Protein AF-A0A7R9VX82-F1 (afdb_monomer_lite)

Foldseek 3Di:
DQCQVVVDDDDDWDWDQDPLDIAIVVHLVVVLVCCCPVRLCVVLCCQQPDADPDPCSVDGCPSVVVSVVPVVVSVVVSVVVVVVSVVVVVVSVVCVVVSVCSNDPDNPVVCVVQPDDPVSVVVVVVVVVVSVVVVVVDDPD

Secondary structure (DSSP, 8-state):
-TTHHHHSPP---EEEEETTEEEEES-HHHHHHHIIIIIIHHHHTHHHH---SSGGGGSTTTTHHHHHTTHHHHHHHHHHHHHHHHHHHHHHHHHHGGGTGGG-S-HHHHHHHH--SHHHHHHHHHHHHHHHHHHTTS---

pLDDT: mean 85.62, std 5.95, range [51.09, 93.31]

Sequence (141 aa):
LECINKTLPEVEVKMVFRQHKLQFDPPLEDIRMRHAKDFLNTFLGLPLRMKGVSDLSERPGFFQPIMDANTAGIAKVYSAAEGLFAQLSDELKKFSDWMAIGSVADLEEFVDEHLAEVADWELNFKMLKGAARDVERLPNE

Organism: NCBI:txid1486919

Radius of gyration: 24.65 Å; chains: 1; bounding box: 45×23×77 Å

Structure (mmCIF, N/CA/C/O backbone):
data_AF-A0A7R9VX82-F1
#
_entry.id   AF-A0A7R9VX82-F1
#
loop_
_atom_site.group_PDB
_atom_site.id
_atom_site.type_symbol
_atom_site.label_atom_id
_atom_site.label_alt_id
_atom_site.label_comp_id
_atom_site.label_asym_id
_atom_site.label_entity_id
_atom_site.label_seq_id
_atom_site.pdbx_PDB_ins_code
_atom_site.Cartn_x
_atom_site.Cartn_y
_atom_site.Cartn_z
_atom_site.occupancy
_atom_site.B_iso_or_equiv
_atom_site.auth_seq_id
_atom_site.auth_comp_id
_atom_site.auth_asym_id
_atom_site.auth_atom_id
_atom_site.pdbx_PDB_model_num
ATOM 1 N N . LEU A 1 1 ? 10.578 8.175 -20.494 1.00 65.75 1 LEU A N 1
ATOM 2 C CA . LEU A 1 1 ? 10.575 7.442 -19.204 1.00 65.75 1 LEU A CA 1
ATOM 3 C C . LEU A 1 1 ? 9.890 8.241 -18.097 1.00 65.75 1 LEU A C 1
ATOM 5 O O . LEU A 1 1 ? 9.097 7.667 -17.371 1.00 65.75 1 LEU A O 1
ATOM 9 N N . GLU A 1 2 ? 10.137 9.549 -17.988 1.00 69.44 2 GLU A N 1
ATOM 10 C CA . GLU A 1 2 ? 9.729 10.376 -16.834 1.00 69.44 2 GLU A CA 1
ATOM 11 C C . GLU A 1 2 ? 8.216 10.452 -16.549 1.00 69.44 2 GLU A C 1
ATOM 13 O O . GLU A 1 2 ? 7.829 10.723 -15.418 1.00 69.44 2 GLU A O 1
ATOM 18 N N . CYS A 1 3 ? 7.352 10.163 -17.527 1.00 72.25 3 CYS A N 1
ATOM 19 C CA . CYS A 1 3 ? 5.895 10.149 -17.338 1.00 72.25 3 CYS A CA 1
ATOM 20 C C . CYS A 1 3 ? 5.263 8.751 -17.383 1.00 72.25 3 CYS A C 1
ATOM 22 O O . CYS A 1 3 ? 4.040 8.666 -17.375 1.00 72.25 3 CYS A O 1
ATOM 24 N N . ILE A 1 4 ? 6.055 7.667 -17.418 1.00 75.62 4 ILE A N 1
ATOM 25 C CA . ILE A 1 4 ? 5.530 6.299 -17.604 1.00 75.62 4 ILE A CA 1
ATOM 26 C C . ILE A 1 4 ? 4.432 5.971 -16.607 1.00 75.62 4 ILE A C 1
ATOM 28 O O . ILE A 1 4 ? 3.360 5.548 -17.020 1.00 75.62 4 ILE A O 1
ATOM 32 N N . ASN A 1 5 ? 4.659 6.252 -15.325 1.00 72.44 5 ASN A N 1
ATOM 33 C CA . ASN A 1 5 ? 3.715 5.897 -14.269 1.00 72.44 5 ASN A CA 1
ATOM 34 C C . ASN A 1 5 ? 2.362 6.618 -14.401 1.00 72.44 5 ASN A C 1
ATO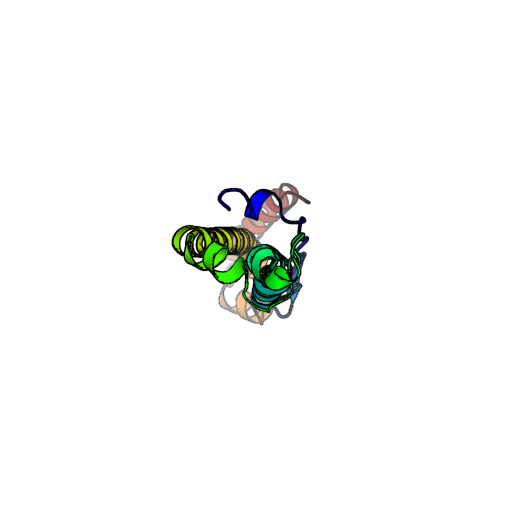M 36 O O . ASN A 1 5 ? 1.390 6.170 -13.814 1.00 72.44 5 ASN A O 1
ATOM 40 N N . LYS A 1 6 ? 2.280 7.708 -15.179 1.00 74.75 6 LYS A N 1
ATOM 41 C CA . LYS A 1 6 ? 1.025 8.428 -15.465 1.00 74.75 6 LYS A CA 1
ATOM 42 C C . LYS A 1 6 ? 0.290 7.902 -16.700 1.00 74.75 6 LYS A C 1
ATOM 44 O O . LYS A 1 6 ? -0.844 8.282 -16.941 1.00 74.75 6 LYS A O 1
ATOM 49 N N . THR A 1 7 ? 0.964 7.097 -17.515 1.00 78.19 7 THR A N 1
ATOM 50 C CA . THR A 1 7 ? 0.428 6.517 -18.757 1.00 78.19 7 THR A CA 1
ATOM 51 C C . THR A 1 7 ? 0.116 5.030 -18.629 1.00 78.19 7 THR A C 1
ATOM 53 O O . THR A 1 7 ? -0.356 4.425 -19.589 1.00 78.19 7 THR A O 1
ATOM 56 N N . LEU A 1 8 ? 0.425 4.426 -17.478 1.00 78.69 8 LEU A N 1
ATOM 57 C CA . LEU A 1 8 ? 0.073 3.039 -17.206 1.00 78.69 8 LEU A CA 1
ATOM 58 C C . LEU A 1 8 ? -1.441 2.906 -16.991 1.00 78.69 8 LEU A C 1
ATOM 60 O O . LEU A 1 8 ? -2.075 3.873 -16.567 1.00 78.69 8 LEU A O 1
ATOM 64 N N . PRO A 1 9 ? -2.018 1.728 -17.284 1.00 81.31 9 PRO A N 1
ATOM 65 C CA . PRO A 1 9 ? -3.426 1.469 -17.022 1.00 81.31 9 PRO A CA 1
ATOM 66 C C . PRO A 1 9 ? -3.764 1.668 -15.546 1.00 81.31 9 PRO A C 1
ATOM 68 O O . PRO A 1 9 ? -2.963 1.334 -14.671 1.00 81.31 9 PRO A O 1
ATOM 71 N N . GLU A 1 10 ? -4.966 2.172 -15.285 1.00 81.75 10 GLU A N 1
ATOM 72 C CA . GLU A 1 10 ? -5.491 2.268 -13.928 1.00 81.75 10 GLU A CA 1
ATOM 73 C C . GLU A 1 10 ? -5.652 0.869 -13.322 1.00 81.75 10 GLU A C 1
ATOM 75 O O . GLU A 1 10 ? -6.054 -0.088 -13.991 1.00 81.75 10 GLU A O 1
ATOM 80 N N . VAL A 1 11 ? -5.298 0.752 -12.043 1.00 83.88 11 VAL A N 1
ATOM 81 C CA . VAL A 1 11 ? -5.417 -0.484 -11.272 1.00 83.88 11 VAL A CA 1
ATOM 82 C C . VAL A 1 11 ? -6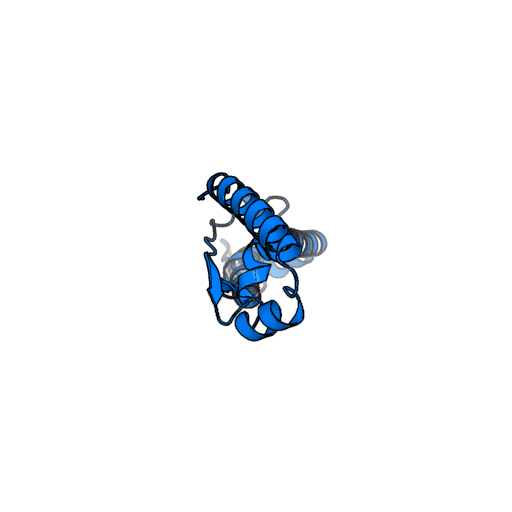.353 -0.209 -10.109 1.00 83.88 11 VAL A C 1
ATOM 84 O O . VAL A 1 11 ? -5.989 0.501 -9.174 1.00 83.88 11 VAL A O 1
ATOM 87 N N . GLU A 1 12 ? -7.546 -0.791 -10.156 1.00 85.00 12 GLU A N 1
ATOM 88 C CA . GLU A 1 12 ? -8.457 -0.775 -9.016 1.00 85.00 12 GLU A CA 1
ATOM 89 C C . GLU A 1 12 ? -7.977 -1.759 -7.947 1.00 85.00 12 GLU A C 1
ATOM 91 O O . GLU A 1 12 ? -7.745 -2.944 -8.210 1.00 85.00 12 GLU A O 1
ATOM 96 N N . VAL A 1 13 ? -7.845 -1.260 -6.720 1.00 88.75 13 VAL A N 1
ATOM 97 C CA . VAL A 1 13 ? -7.468 -2.047 -5.547 1.00 88.75 13 VAL A CA 1
ATOM 98 C C . VAL A 1 13 ? -8.560 -1.892 -4.508 1.00 88.75 13 VAL A C 1
ATOM 100 O O . VAL A 1 13 ? -8.931 -0.776 -4.155 1.00 88.75 13 VAL A O 1
ATOM 103 N N . LYS A 1 14 ? -9.063 -3.011 -3.987 1.00 89.81 14 LYS A N 1
ATOM 104 C CA . LYS A 1 14 ? -10.082 -2.979 -2.941 1.00 89.81 14 LYS A CA 1
ATOM 105 C C . LYS A 1 14 ? -9.418 -2.928 -1.578 1.00 89.81 14 LYS A C 1
ATOM 107 O O . LYS A 1 14 ? -8.467 -3.661 -1.310 1.00 89.81 14 LYS A O 1
ATOM 112 N N . MET A 1 15 ? -9.964 -2.104 -0.698 1.00 89.75 15 MET A N 1
ATOM 113 C CA . MET A 1 15 ? -9.657 -2.136 0.723 1.00 89.75 15 MET A CA 1
ATOM 114 C C . MET A 1 15 ? -10.703 -3.005 1.423 1.00 89.75 15 MET A C 1
ATOM 116 O O . MET A 1 15 ? -11.903 -2.804 1.251 1.00 89.75 15 MET A O 1
ATOM 120 N N . VAL A 1 16 ? -10.256 -4.004 2.182 1.00 90.31 16 VAL A N 1
ATOM 121 C CA . VAL A 1 16 ? -11.135 -4.948 2.878 1.00 90.31 16 VAL A CA 1
ATOM 122 C C . VAL A 1 16 ? -10.724 -5.096 4.334 1.00 90.31 16 VAL A C 1
ATOM 124 O O . VAL A 1 16 ? -9.540 -5.097 4.671 1.00 90.31 16 VAL A O 1
ATOM 127 N N . PHE A 1 17 ? -11.712 -5.280 5.203 1.00 88.88 17 PHE A N 1
ATOM 128 C CA . PHE A 1 17 ? -11.486 -5.648 6.592 1.00 88.88 17 PHE A CA 1
ATOM 129 C C . PHE A 1 17 ? -11.747 -7.144 6.771 1.00 88.88 17 PHE A C 1
ATOM 131 O O . PHE A 1 17 ? -12.869 -7.611 6.572 1.00 88.88 17 PHE A O 1
ATOM 138 N N . ARG A 1 18 ? -10.707 -7.919 7.089 1.00 87.12 18 ARG A N 1
ATOM 139 C CA . ARG A 1 18 ? -10.803 -9.369 7.328 1.00 87.12 18 ARG A CA 1
ATOM 140 C C . ARG A 1 18 ? -9.941 -9.741 8.528 1.00 87.12 18 ARG A C 1
ATOM 142 O O . ARG A 1 18 ? -8.853 -9.204 8.678 1.00 87.12 18 ARG A O 1
ATOM 149 N N . GLN A 1 19 ? -10.416 -10.677 9.353 1.00 85.75 19 GLN A N 1
ATOM 150 C CA . GLN A 1 19 ? -9.669 -11.185 10.517 1.00 85.75 19 GLN A CA 1
ATOM 151 C C . GLN A 1 19 ? -9.151 -10.060 11.432 1.00 85.75 19 GLN A C 1
ATOM 153 O O . GLN A 1 19 ? -7.976 -10.038 11.785 1.00 85.75 19 GLN A O 1
ATOM 158 N N . HIS A 1 20 ? -10.017 -9.098 11.766 1.00 85.31 20 HIS A N 1
ATOM 159 C CA . HIS A 1 20 ? -9.668 -7.951 12.614 1.00 85.31 20 HIS A CA 1
ATOM 160 C C . HIS A 1 20 ? -8.539 -7.063 12.055 1.00 85.31 20 HIS A C 1
ATOM 162 O O . HIS A 1 20 ? -7.902 -6.318 12.794 1.00 85.31 20 HIS A O 1
ATOM 168 N N . LYS A 1 21 ? -8.275 -7.123 10.741 1.00 86.19 21 LYS A N 1
ATOM 169 C CA . LYS A 1 21 ? -7.216 -6.354 10.090 1.00 86.19 21 LYS A CA 1
ATOM 170 C C . LYS A 1 21 ? -7.697 -5.701 8.800 1.00 86.19 21 LYS A C 1
ATOM 172 O O . LYS A 1 21 ? -8.326 -6.327 7.944 1.00 86.19 21 LYS A O 1
ATOM 177 N N . LEU A 1 22 ? -7.341 -4.430 8.647 1.00 89.19 22 LEU A N 1
ATOM 178 C CA . LEU A 1 22 ? -7.506 -3.694 7.402 1.00 89.19 22 LEU A CA 1
ATOM 179 C C . LEU A 1 22 ? -6.387 -4.074 6.424 1.00 89.19 22 LEU A C 1
ATOM 181 O O . LEU A 1 22 ? -5.203 -4.006 6.763 1.00 89.19 22 LEU A O 1
ATOM 185 N N . GLN A 1 23 ? -6.753 -4.499 5.219 1.00 90.75 23 GLN A N 1
ATOM 186 C CA . GLN A 1 23 ? -5.806 -4.971 4.212 1.00 90.75 23 GLN A CA 1
ATOM 187 C C . GLN A 1 23 ? -6.290 -4.689 2.786 1.00 90.75 23 GLN A C 1
ATOM 189 O O . GLN A 1 23 ? -7.475 -4.466 2.546 1.00 90.75 23 GLN A O 1
ATOM 194 N N . PHE A 1 24 ? -5.364 -4.730 1.829 1.00 91.62 24 PHE A N 1
ATOM 195 C CA . PHE A 1 24 ? -5.693 -4.677 0.405 1.00 91.62 24 PHE A CA 1
ATOM 196 C C . PHE A 1 24 ? -6.082 -6.056 -0.134 1.00 91.62 24 PHE A C 1
ATOM 198 O O . PHE A 1 24 ? -5.540 -7.077 0.295 1.00 91.62 24 PHE A O 1
ATOM 205 N N . ASP A 1 25 ? -6.999 -6.071 -1.098 1.00 89.81 25 ASP A N 1
ATOM 206 C CA . ASP A 1 25 ? -7.369 -7.239 -1.894 1.00 89.81 25 ASP A CA 1
ATOM 207 C C . ASP A 1 25 ? -7.267 -6.866 -3.389 1.00 89.81 25 ASP A C 1
ATOM 209 O O . ASP A 1 25 ? -8.102 -6.095 -3.883 1.00 89.81 25 ASP A O 1
ATOM 213 N N . PRO A 1 26 ? -6.244 -7.346 -4.126 1.00 91.25 26 PRO A N 1
ATOM 214 C CA . PRO A 1 26 ? -5.169 -8.256 -3.700 1.00 91.25 26 PRO A CA 1
ATOM 215 C C . PRO A 1 26 ? -4.116 -7.592 -2.778 1.00 91.25 26 PRO A C 1
ATOM 217 O O . PRO A 1 26 ? -4.059 -6.366 -2.698 1.00 91.25 26 PRO A O 1
ATOM 220 N N . PRO A 1 27 ? -3.252 -8.371 -2.093 1.00 91.12 27 PRO A N 1
ATOM 221 C CA . PRO A 1 27 ? -2.199 -7.838 -1.226 1.00 91.12 27 PRO A CA 1
ATOM 222 C C . PRO A 1 27 ? -1.252 -6.864 -1.937 1.00 91.12 27 PRO A C 1
ATOM 224 O O . PRO A 1 27 ? -0.961 -7.006 -3.125 1.00 91.12 27 PRO A O 1
ATOM 227 N N . LEU A 1 28 ? -0.683 -5.915 -1.185 1.00 88.88 28 LEU A N 1
ATOM 228 C CA . LEU A 1 28 ? 0.226 -4.894 -1.728 1.00 88.88 28 LEU A CA 1
ATOM 229 C C . LEU A 1 28 ? 1.425 -5.494 -2.483 1.00 88.88 28 LEU A C 1
ATOM 231 O O . LEU A 1 28 ? 1.857 -4.950 -3.495 1.00 88.88 28 LEU A O 1
ATOM 235 N N . GLU A 1 29 ? 1.952 -6.622 -2.010 1.00 89.75 29 GLU A N 1
ATOM 236 C CA . GLU A 1 29 ? 3.061 -7.335 -2.655 1.00 89.75 29 GLU A CA 1
ATOM 237 C C . GLU A 1 29 ? 2.680 -7.875 -4.037 1.00 89.75 29 GLU A C 1
ATOM 239 O O . GLU A 1 29 ? 3.447 -7.726 -4.990 1.00 89.75 29 GLU A O 1
ATOM 244 N N . ASP A 1 30 ? 1.470 -8.419 -4.175 1.00 90.62 30 ASP A N 1
ATOM 245 C CA . ASP A 1 30 ? 0.958 -8.901 -5.456 1.00 90.62 30 ASP A CA 1
ATOM 246 C C . ASP A 1 30 ? 0.748 -7.744 -6.431 1.00 90.62 30 ASP A C 1
ATOM 248 O O . ASP A 1 30 ? 1.078 -7.858 -7.613 1.00 90.62 30 ASP A O 1
ATOM 252 N N . ILE A 1 31 ? 0.240 -6.608 -5.944 1.00 90.12 31 ILE A N 1
ATOM 253 C CA . ILE A 1 31 ? 0.061 -5.399 -6.756 1.00 90.12 31 ILE A CA 1
ATOM 254 C C . ILE A 1 31 ? 1.423 -4.893 -7.247 1.00 90.12 31 ILE A C 1
ATOM 256 O O . ILE A 1 31 ? 1.580 -4.623 -8.440 1.00 90.12 31 ILE A O 1
ATOM 260 N N . ARG A 1 32 ? 2.433 -4.834 -6.366 1.00 90.44 32 ARG A N 1
ATOM 261 C CA . ARG A 1 32 ? 3.816 -4.485 -6.734 1.00 90.44 32 ARG A CA 1
ATOM 262 C C . ARG A 1 32 ? 4.377 -5.430 -7.790 1.00 90.44 32 ARG A C 1
ATOM 264 O O . ARG A 1 32 ? 4.948 -4.973 -8.781 1.00 90.44 32 ARG A O 1
ATOM 271 N N . MET A 1 33 ? 4.200 -6.739 -7.603 1.00 89.06 33 MET A N 1
ATOM 272 C CA . MET A 1 33 ? 4.704 -7.752 -8.528 1.00 89.06 33 MET A CA 1
ATOM 273 C C . MET A 1 33 ? 4.057 -7.619 -9.907 1.00 89.06 33 MET A C 1
ATOM 275 O O . MET A 1 33 ? 4.774 -7.594 -10.909 1.00 89.06 33 MET A O 1
ATOM 279 N N . ARG A 1 34 ? 2.725 -7.486 -9.965 1.00 87.62 34 ARG A N 1
ATOM 280 C CA . ARG A 1 34 ? 1.991 -7.253 -11.218 1.00 87.62 34 ARG A CA 1
ATOM 281 C C . ARG A 1 34 ? 2.456 -5.967 -11.884 1.00 87.62 34 ARG A C 1
ATOM 283 O O . ARG A 1 34 ? 2.789 -5.980 -13.062 1.00 87.62 34 ARG A O 1
ATOM 290 N N . HIS A 1 35 ? 2.591 -4.876 -11.133 1.00 87.44 35 HIS A N 1
ATOM 291 C CA . HIS A 1 35 ? 3.028 -3.602 -11.697 1.00 87.44 35 HIS A CA 1
ATOM 292 C C . HIS A 1 35 ? 4.442 -3.668 -12.294 1.00 87.44 35 HIS A C 1
ATOM 294 O O . HIS A 1 35 ? 4.683 -3.215 -13.417 1.00 87.44 35 HIS A O 1
ATOM 300 N N . ALA A 1 36 ? 5.385 -4.276 -11.572 1.00 86.12 36 ALA A N 1
ATOM 301 C CA . ALA A 1 36 ? 6.753 -4.438 -12.044 1.00 86.12 36 ALA A CA 1
ATOM 302 C C . ALA A 1 36 ? 6.839 -5.382 -13.254 1.00 86.12 36 ALA A C 1
ATOM 304 O O . ALA A 1 36 ? 7.521 -5.079 -14.233 1.00 86.12 36 ALA A O 1
ATOM 305 N N . LYS A 1 37 ? 6.150 -6.526 -13.205 1.00 85.38 37 LYS A N 1
ATOM 306 C CA . LYS A 1 37 ? 6.230 -7.563 -14.237 1.00 85.38 37 LYS A CA 1
ATOM 307 C C . LYS A 1 37 ? 5.440 -7.203 -15.491 1.00 85.38 37 LYS A C 1
ATOM 309 O O . LYS A 1 37 ? 5.995 -7.260 -16.586 1.00 85.38 37 LYS A O 1
ATOM 314 N N . ASP A 1 38 ? 4.181 -6.825 -15.329 1.00 81.88 38 ASP A N 1
ATOM 315 C CA . ASP A 1 38 ? 3.237 -6.720 -16.438 1.00 81.88 38 ASP A CA 1
ATOM 316 C C . ASP A 1 38 ? 3.345 -5.363 -17.137 1.00 81.88 38 ASP A C 1
ATOM 318 O O . ASP A 1 38 ? 3.214 -5.299 -18.360 1.00 81.88 38 ASP A O 1
ATOM 322 N N . PHE A 1 39 ? 3.677 -4.294 -16.404 1.00 81.81 39 PHE A N 1
ATOM 323 C CA . PHE A 1 39 ? 3.782 -2.948 -16.970 1.00 81.81 39 PHE A CA 1
ATOM 324 C C . PHE A 1 39 ? 5.229 -2.504 -17.174 1.00 81.81 39 PHE A C 1
ATOM 326 O O . PHE A 1 39 ? 5.640 -2.252 -18.310 1.00 81.81 39 PHE A O 1
ATOM 333 N N . LEU A 1 40 ? 6.027 -2.438 -16.101 1.00 83.94 40 LEU A N 1
ATOM 334 C CA . LEU A 1 40 ? 7.379 -1.877 -16.182 1.00 83.94 40 LEU A CA 1
ATOM 335 C C . LEU A 1 40 ? 8.316 -2.750 -17.018 1.00 83.94 40 LEU A C 1
ATOM 337 O O . LEU A 1 40 ? 8.914 -2.253 -17.966 1.00 83.94 40 LEU A O 1
ATOM 341 N N . ASN A 1 41 ? 8.416 -4.050 -16.740 1.00 84.56 41 ASN A N 1
ATOM 342 C CA . ASN A 1 41 ? 9.296 -4.953 -17.489 1.00 84.56 41 ASN A CA 1
ATOM 343 C C . ASN A 1 41 ? 8.826 -5.180 -18.928 1.00 84.56 41 ASN A C 1
ATOM 345 O O . ASN A 1 41 ? 9.646 -5.311 -19.844 1.00 84.56 41 ASN A O 1
ATOM 349 N N . THR A 1 42 ? 7.514 -5.175 -19.163 1.00 84.81 42 THR A N 1
ATOM 350 C CA . THR A 1 42 ? 6.977 -5.201 -20.523 1.00 84.81 42 THR A CA 1
ATOM 351 C C . THR A 1 42 ? 7.417 -3.958 -21.284 1.00 84.81 42 THR A C 1
ATOM 353 O O . THR A 1 42 ? 8.007 -4.100 -22.352 1.00 84.81 42 THR A O 1
ATOM 356 N N . PHE A 1 43 ? 7.218 -2.755 -20.743 1.00 84.25 43 PHE A N 1
ATOM 357 C CA . PHE A 1 43 ? 7.573 -1.518 -21.438 1.00 84.25 43 PHE A CA 1
ATOM 358 C C . PHE A 1 43 ? 9.091 -1.327 -21.571 1.00 84.25 43 PHE A C 1
ATOM 360 O O . PHE A 1 43 ? 9.605 -1.102 -22.665 1.00 84.25 43 PHE A O 1
ATOM 367 N N . LEU A 1 44 ? 9.831 -1.456 -20.469 1.00 84.81 44 LEU A N 1
ATOM 368 C CA . LEU A 1 44 ? 11.283 -1.274 -20.437 1.00 84.81 44 LEU A CA 1
ATOM 369 C C . LEU A 1 44 ? 12.019 -2.345 -21.246 1.00 84.81 44 LEU A C 1
ATOM 371 O O . LEU A 1 44 ? 13.096 -2.075 -21.762 1.00 84.81 44 LEU A O 1
ATOM 375 N N . GLY A 1 45 ? 11.426 -3.531 -21.398 1.00 84.56 45 GLY A N 1
ATOM 376 C CA . GLY A 1 45 ? 11.949 -4.605 -22.236 1.00 84.56 45 GLY A CA 1
ATOM 377 C C . GLY A 1 45 ? 11.562 -4.512 -23.715 1.00 84.56 45 GLY A C 1
ATOM 378 O O . GLY A 1 45 ? 11.963 -5.387 -24.481 1.00 84.56 45 GLY A O 1
ATOM 379 N N . LEU A 1 46 ? 10.800 -3.497 -24.152 1.00 86.62 46 LEU A N 1
ATOM 380 C CA . LEU A 1 46 ? 10.469 -3.306 -25.574 1.00 86.62 46 LEU A CA 1
ATOM 381 C C . LEU A 1 46 ? 11.714 -3.236 -26.476 1.00 86.62 46 LEU A C 1
ATOM 383 O O . LEU A 1 46 ? 11.710 -3.929 -27.494 1.00 86.62 46 LEU A O 1
ATOM 387 N N . PRO A 1 47 ? 12.794 -2.502 -26.124 1.00 85.25 47 PRO A N 1
ATOM 388 C CA . PRO A 1 47 ? 14.035 -2.508 -26.900 1.00 85.25 47 PRO A CA 1
ATOM 389 C C . PRO A 1 47 ? 14.606 -3.910 -27.106 1.00 85.25 47 PRO A C 1
ATOM 391 O O . PRO A 1 47 ? 15.067 -4.234 -28.187 1.00 85.25 47 PRO A O 1
ATOM 394 N N . LEU A 1 48 ? 14.500 -4.803 -26.125 1.00 83.31 48 LEU A N 1
ATOM 395 C CA . LEU A 1 48 ? 15.050 -6.156 -26.248 1.00 83.31 48 LEU A CA 1
ATOM 396 C C . LEU A 1 48 ? 14.231 -7.074 -27.167 1.00 83.31 48 LEU A C 1
ATOM 398 O O . LEU A 1 48 ? 14.744 -8.100 -27.607 1.00 83.31 48 LEU A O 1
ATOM 402 N N . ARG A 1 49 ? 12.963 -6.736 -27.435 1.00 83.19 49 ARG A N 1
ATOM 403 C CA . ARG A 1 49 ? 12.025 -7.573 -28.207 1.00 83.19 49 ARG A CA 1
ATOM 404 C C . ARG A 1 49 ? 11.636 -6.981 -29.561 1.00 83.19 49 ARG A C 1
ATOM 406 O O . ARG A 1 49 ? 10.993 -7.670 -30.351 1.00 83.19 49 ARG A O 1
ATOM 413 N N . MET A 1 50 ? 11.965 -5.716 -29.819 1.00 83.94 50 MET A N 1
ATOM 414 C CA . MET A 1 50 ? 11.624 -5.062 -31.080 1.00 83.94 50 MET A CA 1
ATOM 415 C C . MET A 1 50 ? 12.450 -5.631 -32.238 1.00 83.94 50 MET A C 1
ATOM 417 O O . MET A 1 50 ? 13.637 -5.914 -32.093 1.00 83.94 50 MET A O 1
ATOM 421 N N . LYS A 1 51 ? 11.806 -5.763 -33.399 1.00 84.25 51 LYS A N 1
ATOM 422 C CA . LYS A 1 51 ? 12.455 -6.092 -34.669 1.00 84.25 51 LYS A CA 1
ATOM 423 C C . LYS A 1 51 ? 12.540 -4.824 -35.507 1.00 84.25 51 LYS A C 1
ATOM 425 O O . LYS A 1 51 ? 11.547 -4.112 -35.648 1.00 84.25 51 LYS A O 1
ATOM 430 N N . GLY A 1 52 ? 13.728 -4.525 -36.011 1.00 83.56 52 GLY A N 1
ATOM 431 C CA . GLY A 1 52 ? 13.958 -3.402 -36.913 1.00 83.56 52 GLY A CA 1
ATOM 432 C C . GLY A 1 52 ? 13.755 -3.791 -38.377 1.00 83.56 52 GLY A C 1
ATOM 433 O O . GLY A 1 52 ? 13.270 -4.869 -38.701 1.00 83.56 52 GLY A O 1
ATOM 434 N N . VAL A 1 53 ? 14.154 -2.888 -39.273 1.00 86.12 53 VAL A N 1
ATOM 435 C CA . VAL A 1 53 ? 14.013 -3.056 -40.733 1.00 86.12 53 VAL A CA 1
ATOM 436 C C . VAL A 1 53 ? 15.156 -3.891 -41.341 1.00 86.12 53 VAL A C 1
ATOM 438 O O . VAL A 1 53 ? 15.069 -4.317 -42.485 1.00 86.12 53 VAL A O 1
ATOM 441 N N . SER A 1 54 ? 16.243 -4.127 -40.597 1.00 84.94 54 SER A N 1
ATOM 442 C CA . SER A 1 54 ? 17.423 -4.870 -41.067 1.00 84.94 54 SER A CA 1
ATOM 443 C C . SER A 1 54 ? 17.464 -6.287 -40.498 1.00 84.94 54 SER A C 1
ATOM 445 O O . SER A 1 54 ? 17.201 -6.465 -39.312 1.00 84.94 54 SER A O 1
ATOM 447 N N . ASP A 1 55 ? 17.936 -7.263 -41.273 1.00 79.81 55 ASP A N 1
ATOM 448 C CA . ASP A 1 55 ? 18.155 -8.649 -40.819 1.00 79.81 55 ASP A CA 1
ATOM 449 C C . ASP A 1 55 ? 19.095 -8.741 -39.600 1.00 79.81 55 ASP A C 1
ATOM 451 O O . ASP A 1 55 ? 18.984 -9.630 -38.758 1.00 79.81 55 ASP A O 1
ATOM 455 N N . LEU A 1 56 ? 20.012 -7.777 -39.442 1.00 77.00 56 LEU A N 1
ATOM 456 C CA . LEU A 1 56 ? 20.891 -7.694 -38.269 1.00 77.00 56 LEU A CA 1
ATOM 457 C C . LEU A 1 56 ? 20.122 -7.401 -36.976 1.00 77.00 56 LEU A C 1
ATOM 459 O O . LEU A 1 56 ? 20.565 -7.802 -35.901 1.00 77.00 56 LEU A O 1
ATOM 463 N N . SER A 1 57 ? 18.974 -6.733 -37.088 1.00 77.44 57 SER A N 1
ATOM 464 C CA . SER A 1 57 ? 18.107 -6.403 -35.957 1.00 77.44 57 SER A CA 1
ATOM 465 C C . SER A 1 57 ? 17.266 -7.580 -35.465 1.00 77.44 57 SER A C 1
ATOM 467 O O . SER A 1 57 ? 16.662 -7.484 -34.402 1.00 77.44 57 SER A O 1
ATOM 469 N N . GLU A 1 58 ? 17.260 -8.706 -36.188 1.00 75.31 58 GLU A N 1
ATOM 470 C CA . GLU A 1 58 ? 16.659 -9.952 -35.702 1.00 75.31 58 GLU A CA 1
ATOM 471 C C . GLU A 1 58 ? 17.520 -10.642 -34.636 1.00 75.31 58 GLU A C 1
ATOM 473 O O . GLU A 1 58 ? 17.052 -11.548 -33.943 1.00 75.31 58 GLU A O 1
ATOM 478 N N . ARG A 1 59 ? 18.781 -10.218 -34.478 1.00 79.69 59 ARG A N 1
ATOM 479 C CA . ARG A 1 59 ? 19.677 -10.764 -33.458 1.00 79.69 59 ARG A CA 1
ATOM 480 C C . ARG A 1 59 ? 19.202 -10.348 -32.059 1.00 79.69 59 ARG A C 1
ATOM 482 O O . ARG A 1 59 ? 18.994 -9.155 -31.819 1.00 79.69 59 ARG A O 1
ATOM 489 N N . PRO A 1 60 ? 19.088 -11.292 -31.107 1.00 77.75 60 PRO A N 1
ATOM 490 C CA . PRO A 1 60 ? 18.711 -10.963 -29.739 1.00 77.75 60 PRO A CA 1
ATOM 491 C C . PRO A 1 60 ? 19.725 -9.985 -29.134 1.00 77.75 60 PRO A C 1
ATOM 493 O O . PRO A 1 60 ? 20.933 -10.182 -29.247 1.00 77.75 60 PRO A O 1
ATOM 496 N N . GLY A 1 61 ? 19.221 -8.915 -28.518 1.00 78.12 61 GLY A N 1
ATOM 497 C CA . GLY A 1 61 ? 20.055 -7.884 -27.898 1.00 78.12 61 GLY A CA 1
ATOM 498 C C . GLY A 1 61 ? 20.607 -6.822 -28.854 1.00 78.12 61 GLY A C 1
ATOM 499 O O . GLY A 1 61 ? 21.357 -5.962 -28.406 1.00 78.12 61 GLY A O 1
ATOM 500 N N . PHE A 1 62 ? 20.214 -6.799 -30.136 1.00 85.56 62 PHE A N 1
ATOM 501 C CA . PHE A 1 62 ? 20.667 -5.765 -31.083 1.00 85.56 62 PHE A CA 1
ATOM 502 C C . PHE A 1 62 ? 20.423 -4.329 -30.577 1.00 85.56 62 PHE A C 1
ATOM 504 O O . PHE A 1 62 ? 21.270 -3.454 -30.730 1.00 85.56 62 PHE A O 1
ATOM 511 N N . PHE A 1 63 ? 19.289 -4.100 -29.913 1.00 86.88 63 PHE A N 1
ATOM 512 C CA . PHE A 1 63 ? 18.910 -2.806 -29.335 1.00 86.88 63 PHE A CA 1
ATOM 513 C C . PHE A 1 63 ? 19.186 -2.692 -27.828 1.00 86.88 63 PHE A C 1
ATOM 515 O O . PHE A 1 63 ? 18.766 -1.720 -27.199 1.00 86.88 63 PHE A O 1
ATOM 522 N N . GLN A 1 64 ? 19.904 -3.645 -27.229 1.00 85.56 64 GLN A N 1
ATOM 523 C CA . GLN A 1 64 ? 20.299 -3.582 -25.819 1.00 85.56 64 GLN A CA 1
ATOM 524 C C . GLN A 1 64 ? 21.019 -2.271 -25.433 1.00 85.56 64 GLN A C 1
ATOM 526 O O . GLN A 1 64 ? 20.674 -1.722 -24.383 1.00 85.56 64 GLN A O 1
ATOM 531 N N . PRO A 1 65 ? 21.880 -1.669 -26.285 1.00 89.19 65 PRO A N 1
ATOM 532 C CA . PRO A 1 65 ? 22.515 -0.387 -25.969 1.00 89.19 65 PRO A CA 1
ATOM 533 C C . PRO A 1 65 ? 21.536 0.760 -25.672 1.00 89.19 65 PRO A C 1
ATOM 535 O O . PRO A 1 65 ? 21.899 1.709 -24.983 1.00 89.19 65 PRO A O 1
ATOM 538 N N . ILE A 1 66 ? 20.287 0.687 -26.153 1.00 86.31 66 ILE A N 1
ATOM 539 C CA . ILE A 1 66 ? 19.245 1.685 -25.857 1.00 86.31 66 ILE A CA 1
ATOM 540 C C . ILE A 1 66 ? 18.874 1.662 -24.368 1.00 86.31 66 ILE A C 1
ATOM 542 O O . ILE A 1 66 ? 18.634 2.715 -23.777 1.00 86.31 66 ILE A O 1
ATOM 546 N N . MET A 1 67 ? 18.834 0.474 -23.756 1.00 83.81 67 MET A N 1
ATOM 547 C CA . MET A 1 67 ? 18.598 0.342 -22.318 1.00 83.81 67 MET A CA 1
ATOM 548 C C . MET A 1 67 ? 19.817 0.794 -21.516 1.00 83.81 67 MET A C 1
ATOM 550 O O . MET A 1 67 ? 19.671 1.545 -20.550 1.00 83.81 67 MET A O 1
ATOM 554 N N . ASP A 1 68 ? 21.010 0.391 -21.953 1.00 86.12 68 ASP A N 1
ATOM 555 C CA . ASP A 1 68 ? 22.264 0.694 -21.258 1.00 86.12 68 ASP A CA 1
ATOM 556 C C . ASP A 1 68 ? 22.573 2.199 -21.256 1.00 86.12 68 ASP A C 1
ATOM 558 O O . ASP A 1 68 ? 23.112 2.732 -20.285 1.00 86.12 68 ASP A O 1
ATOM 562 N N . ALA A 1 69 ? 22.154 2.917 -22.302 1.00 87.44 69 ALA A N 1
ATOM 563 C CA . ALA A 1 69 ? 22.299 4.366 -22.397 1.00 87.44 69 ALA A CA 1
ATOM 564 C C . ALA A 1 69 ? 21.474 5.142 -21.352 1.00 87.44 69 ALA A C 1
ATOM 566 O O . ALA A 1 69 ? 21.772 6.307 -21.089 1.00 87.44 69 ALA A O 1
ATOM 567 N N . ASN A 1 70 ? 20.432 4.539 -20.763 1.00 84.62 70 ASN A N 1
ATOM 568 C CA . ASN A 1 70 ? 19.515 5.239 -19.861 1.00 84.62 70 ASN A CA 1
ATOM 569 C C . ASN A 1 70 ? 19.151 4.442 -18.597 1.00 84.62 70 ASN A C 1
ATOM 571 O O . ASN A 1 70 ? 17.999 4.419 -18.154 1.00 84.62 70 ASN A O 1
ATOM 575 N N . THR A 1 71 ? 20.151 3.824 -17.970 1.00 85.94 71 THR A N 1
ATOM 576 C CA . THR A 1 71 ? 20.005 3.109 -16.689 1.00 85.94 71 THR A CA 1
ATOM 577 C C . THR A 1 71 ? 19.510 4.014 -15.557 1.00 85.94 71 THR A C 1
ATOM 579 O O . THR A 1 71 ? 18.653 3.613 -14.769 1.00 85.94 71 THR A O 1
ATOM 582 N N . ALA A 1 72 ? 19.971 5.268 -15.512 1.00 87.75 72 ALA A N 1
ATOM 583 C CA . ALA A 1 72 ? 19.515 6.257 -14.534 1.00 87.75 72 ALA A CA 1
ATOM 584 C C . ALA A 1 72 ? 18.018 6.584 -14.687 1.00 87.75 72 ALA A C 1
ATOM 586 O O . ALA A 1 72 ? 17.305 6.730 -13.694 1.00 87.75 72 ALA A O 1
ATOM 587 N N . GLY A 1 73 ? 17.519 6.667 -15.925 1.00 86.56 73 GLY A N 1
ATOM 588 C CA . GLY A 1 73 ? 16.097 6.853 -16.195 1.00 86.56 73 GLY A CA 1
ATOM 589 C C . GLY A 1 73 ? 15.265 5.649 -15.760 1.00 86.56 73 GLY A C 1
ATOM 590 O O . GLY A 1 73 ? 14.203 5.830 -15.172 1.00 86.56 73 GLY A O 1
ATOM 591 N N . ILE A 1 74 ? 15.767 4.430 -15.980 1.00 85.62 74 ILE A N 1
ATOM 592 C CA . ILE A 1 74 ? 15.117 3.193 -15.523 1.00 85.62 74 ILE A CA 1
ATOM 593 C C . ILE A 1 74 ? 15.000 3.177 -13.993 1.00 85.62 74 ILE A C 1
ATOM 595 O O . ILE A 1 74 ? 13.910 2.956 -13.466 1.00 85.62 74 ILE A O 1
ATOM 599 N N . ALA A 1 75 ? 16.082 3.490 -13.275 1.00 87.69 75 ALA A N 1
ATOM 600 C CA . ALA A 1 75 ? 16.076 3.550 -11.813 1.00 87.69 75 ALA A CA 1
ATOM 601 C C . ALA A 1 75 ? 15.058 4.571 -11.271 1.00 87.69 75 ALA A C 1
ATOM 603 O O . ALA A 1 75 ? 14.333 4.282 -10.318 1.00 87.69 75 ALA A O 1
ATOM 604 N N . LYS A 1 76 ? 14.943 5.743 -11.913 1.00 89.06 76 LYS A N 1
ATOM 605 C CA . LYS A 1 76 ? 13.939 6.756 -11.548 1.00 89.06 76 LYS A CA 1
ATOM 606 C C . LYS A 1 76 ? 12.503 6.255 -11.710 1.00 89.06 76 LYS A C 1
ATOM 608 O O . LYS A 1 76 ? 11.671 6.580 -10.872 1.00 89.06 76 LYS A O 1
ATOM 613 N N . VAL A 1 77 ? 12.203 5.467 -12.747 1.00 87.88 77 VAL A N 1
ATOM 614 C CA . VAL A 1 77 ? 10.850 4.913 -12.953 1.00 87.88 77 VAL A CA 1
ATOM 615 C C . VAL A 1 77 ? 10.472 3.962 -11.818 1.00 87.88 77 VAL A C 1
ATOM 617 O O . VAL A 1 77 ? 9.383 4.091 -11.260 1.00 87.88 77 VAL A O 1
ATOM 620 N N . TYR A 1 78 ? 11.384 3.063 -11.431 1.00 87.44 78 TYR A N 1
ATOM 621 C CA . TYR A 1 78 ? 11.173 2.162 -10.294 1.00 87.44 78 TYR A CA 1
ATOM 622 C C . TYR A 1 78 ? 11.014 2.926 -8.978 1.00 87.44 78 TYR A C 1
ATOM 624 O O . TYR A 1 78 ? 10.080 2.663 -8.227 1.00 87.44 78 TYR A O 1
ATOM 632 N N . SER A 1 79 ? 11.860 3.928 -8.727 1.00 89.50 79 SER A N 1
ATOM 633 C CA . SER A 1 79 ? 11.736 4.778 -7.537 1.00 89.50 79 SER A CA 1
ATOM 634 C C . SER A 1 79 ? 10.402 5.531 -7.496 1.00 89.50 79 SER A C 1
ATOM 636 O O . SER A 1 79 ? 9.775 5.613 -6.442 1.00 89.50 79 SER A O 1
ATOM 638 N N . ALA A 1 80 ? 9.930 6.037 -8.636 1.00 88.06 80 ALA A N 1
ATOM 639 C CA . ALA A 1 80 ? 8.633 6.694 -8.722 1.00 88.06 80 ALA A CA 1
ATOM 640 C C . ALA A 1 80 ? 7.464 5.713 -8.510 1.00 88.06 80 ALA A C 1
ATOM 642 O O . ALA A 1 80 ? 6.445 6.109 -7.953 1.00 88.06 80 ALA A O 1
ATOM 643 N N . ALA A 1 81 ? 7.601 4.448 -8.922 1.00 88.00 81 ALA A N 1
ATOM 644 C CA . ALA A 1 81 ? 6.599 3.415 -8.653 1.00 88.00 81 ALA A CA 1
ATOM 645 C C . ALA A 1 81 ? 6.528 3.080 -7.153 1.00 88.00 81 ALA A C 1
ATOM 647 O O . ALA A 1 81 ? 5.439 3.018 -6.592 1.00 88.00 81 ALA A O 1
ATOM 648 N N . GLU A 1 82 ? 7.672 2.963 -6.474 1.00 89.19 82 GLU A N 1
ATOM 649 C CA . GLU A 1 82 ? 7.702 2.792 -5.013 1.00 89.19 82 GLU A CA 1
ATOM 650 C C . GLU A 1 82 ? 7.083 3.981 -4.271 1.00 89.19 82 GLU A C 1
ATOM 652 O O . GLU A 1 82 ? 6.368 3.789 -3.290 1.00 89.19 82 GLU A O 1
ATOM 657 N N . GLY A 1 83 ? 7.281 5.204 -4.773 1.00 90.56 83 GLY A N 1
ATOM 658 C CA . GLY A 1 83 ? 6.599 6.392 -4.255 1.00 90.56 83 GLY A CA 1
ATOM 659 C C . GLY A 1 83 ? 5.071 6.278 -4.316 1.00 90.56 83 GLY A C 1
ATOM 660 O O . GLY A 1 83 ? 4.400 6.620 -3.346 1.00 90.56 83 GLY A O 1
ATOM 661 N N . LEU A 1 84 ? 4.519 5.733 -5.406 1.00 89.06 84 LEU A N 1
ATOM 662 C CA . LEU A 1 84 ? 3.077 5.484 -5.530 1.00 89.06 84 LEU A CA 1
ATOM 663 C C . LEU A 1 84 ? 2.594 4.418 -4.540 1.00 89.06 84 LEU A C 1
ATOM 665 O O . LEU A 1 84 ? 1.556 4.592 -3.909 1.00 89.06 84 LEU A O 1
ATOM 669 N N . PHE A 1 85 ? 3.355 3.339 -4.343 1.00 90.44 85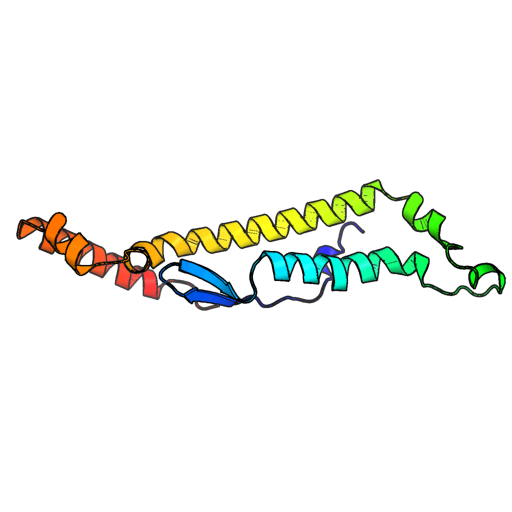 PHE A N 1
ATOM 670 C CA . PHE A 1 85 ? 2.995 2.316 -3.356 1.00 90.44 85 PHE A CA 1
ATOM 671 C C . PHE A 1 85 ? 3.092 2.816 -1.915 1.00 90.44 85 PHE A C 1
ATOM 673 O O . PHE A 1 85 ? 2.305 2.392 -1.069 1.00 90.44 85 PHE A O 1
ATOM 680 N N . ALA A 1 86 ? 4.030 3.720 -1.626 1.00 91.88 86 ALA A N 1
ATOM 681 C CA . ALA A 1 86 ? 4.100 4.393 -0.336 1.00 91.88 86 ALA A CA 1
ATOM 682 C C . ALA A 1 86 ? 2.855 5.261 -0.106 1.00 91.88 86 ALA A C 1
ATOM 684 O O . ALA A 1 86 ? 2.223 5.135 0.938 1.00 91.88 86 ALA A O 1
ATOM 685 N N . GLN A 1 87 ? 2.446 6.046 -1.108 1.00 90.94 87 GLN A N 1
ATOM 686 C CA . GLN A 1 87 ? 1.215 6.840 -1.050 1.00 90.94 87 GLN A CA 1
ATOM 687 C C . GLN A 1 87 ? -0.029 5.966 -0.849 1.00 90.94 87 GLN A C 1
ATOM 689 O O . GLN A 1 87 ? -0.852 6.268 0.008 1.00 90.94 87 GLN A O 1
ATOM 694 N N . LEU A 1 88 ? -0.135 4.848 -1.573 1.00 90.12 88 LEU A N 1
ATOM 695 C CA . LEU A 1 88 ? -1.230 3.890 -1.406 1.00 90.12 88 LEU A CA 1
ATOM 696 C C . LEU A 1 88 ? -1.265 3.312 0.020 1.00 90.12 88 LEU A C 1
ATOM 698 O O . LEU A 1 88 ? -2.321 3.232 0.640 1.00 90.12 88 LEU A O 1
ATOM 702 N N . SER A 1 89 ? -0.104 2.943 0.565 1.00 89.62 89 SER A N 1
ATOM 703 C CA . SER A 1 89 ? 0.026 2.459 1.945 1.00 89.62 89 SER A CA 1
ATOM 704 C C . SER A 1 89 ? -0.356 3.523 2.979 1.00 89.62 89 SER A C 1
ATOM 706 O O . SER A 1 89 ? -0.976 3.208 3.993 1.00 89.62 89 SER A O 1
ATOM 708 N N . ASP A 1 90 ? -0.017 4.787 2.733 1.00 91.00 90 ASP A N 1
ATOM 709 C CA . ASP A 1 90 ? -0.405 5.891 3.609 1.00 91.00 90 ASP A CA 1
ATOM 710 C C . ASP A 1 90 ? -1.913 6.166 3.557 1.00 91.00 90 ASP A C 1
ATOM 712 O O . ASP A 1 90 ? -2.499 6.497 4.587 1.00 91.00 90 ASP A O 1
ATOM 716 N N . GLU A 1 91 ? -2.566 5.945 2.412 1.00 88.50 91 GLU A N 1
ATOM 717 C CA . GLU A 1 91 ? -4.027 6.010 2.307 1.00 88.50 91 GLU A CA 1
ATOM 718 C C . GLU A 1 91 ? -4.700 4.945 3.185 1.00 88.50 91 GLU A C 1
ATOM 720 O O . GLU A 1 91 ? -5.620 5.262 3.935 1.00 88.50 91 GLU A O 1
ATOM 725 N N . LEU A 1 92 ? -4.179 3.709 3.193 1.00 87.75 92 LEU A N 1
ATOM 726 C CA . LEU A 1 92 ? -4.678 2.628 4.057 1.00 87.75 92 LEU A CA 1
ATOM 727 C C . LEU A 1 92 ? -4.637 3.011 5.543 1.00 87.75 92 LEU A C 1
ATOM 729 O O . LEU A 1 92 ? -5.555 2.694 6.300 1.00 87.75 92 LEU A O 1
ATOM 733 N N . LYS A 1 93 ? -3.576 3.705 5.975 1.00 87.38 93 LYS A N 1
ATOM 734 C CA . LYS A 1 93 ? -3.402 4.110 7.379 1.00 87.38 93 LYS A CA 1
ATOM 735 C C . LYS A 1 93 ? -4.480 5.086 7.836 1.00 87.38 93 LYS A C 1
ATOM 737 O O . LYS A 1 93 ? -4.910 4.986 8.983 1.00 87.38 93 LYS A O 1
ATOM 742 N N . LYS A 1 94 ? -4.962 5.969 6.954 1.00 87.38 94 LYS A N 1
ATOM 743 C CA . LYS A 1 94 ? -6.044 6.916 7.280 1.00 87.38 94 LYS A CA 1
ATOM 744 C C . LYS A 1 94 ? -7.335 6.206 7.692 1.00 87.38 94 LYS A C 1
ATOM 746 O O . LYS A 1 94 ? -8.095 6.735 8.494 1.00 87.38 94 LYS A O 1
ATOM 751 N N . PHE A 1 95 ? -7.567 5.005 7.167 1.00 85.88 95 PHE A N 1
ATOM 752 C CA . PHE A 1 95 ? -8.728 4.183 7.505 1.00 85.88 95 PHE A CA 1
ATOM 753 C C . PHE A 1 95 ? -8.486 3.242 8.691 1.00 85.88 95 PHE A C 1
ATOM 755 O O . PHE A 1 95 ? -9.436 2.650 9.197 1.00 85.88 95 PHE A O 1
ATOM 762 N N . SER A 1 96 ? -7.244 3.108 9.169 1.00 84.00 96 SER A N 1
ATOM 763 C CA . SER A 1 96 ? -6.929 2.189 10.268 1.00 84.00 96 SER A CA 1
ATOM 764 C C . SER A 1 96 ? -7.560 2.625 11.593 1.00 84.00 96 SER A C 1
ATOM 766 O O . SER A 1 96 ? -8.113 1.783 12.298 1.00 84.00 96 SER A O 1
ATOM 768 N N . ASP A 1 97 ? -7.596 3.932 11.866 1.00 84.62 97 ASP A N 1
ATOM 769 C CA . ASP A 1 97 ? -8.195 4.492 13.083 1.00 84.62 97 ASP A CA 1
ATOM 770 C C . ASP A 1 97 ? -9.708 4.229 13.147 1.00 84.62 97 ASP A C 1
ATOM 772 O O . ASP A 1 97 ? -10.247 3.891 14.199 1.00 84.62 97 ASP A O 1
ATOM 776 N N . TRP A 1 98 ? -10.397 4.291 12.002 1.00 84.38 98 TRP A N 1
ATOM 777 C CA . TRP A 1 98 ? -11.828 3.973 11.906 1.00 84.38 98 TRP A CA 1
ATOM 778 C C . TRP A 1 98 ? -12.135 2.507 12.218 1.00 84.38 98 TRP A C 1
ATOM 780 O O . TRP A 1 98 ? -13.231 2.181 12.671 1.00 84.38 98 TRP A O 1
ATOM 790 N N . MET A 1 99 ? -11.157 1.628 12.008 1.00 85.88 99 MET A N 1
ATOM 791 C CA . MET A 1 99 ? -11.268 0.193 12.253 1.00 85.88 99 MET A CA 1
ATOM 792 C C . MET A 1 99 ? -10.679 -0.233 13.604 1.00 85.88 99 MET A C 1
ATOM 794 O O . MET A 1 99 ? -10.582 -1.434 13.868 1.00 85.88 99 MET A O 1
ATOM 798 N N . ALA A 1 100 ? -10.310 0.712 14.477 1.00 84.06 100 ALA A N 1
ATOM 799 C CA . ALA A 1 100 ? -9.690 0.422 15.770 1.00 84.06 100 ALA A CA 1
ATOM 800 C C . ALA A 1 100 ? -10.553 -0.506 16.644 1.00 84.06 100 ALA A C 1
ATOM 802 O O . ALA A 1 100 ? -10.054 -1.514 17.134 1.00 84.06 100 ALA A O 1
ATOM 803 N N . ILE A 1 101 ? -11.861 -0.237 16.754 1.00 83.00 101 ILE A N 1
ATOM 804 C CA . ILE A 1 101 ? -12.798 -1.081 17.524 1.00 83.00 101 ILE A CA 1
ATOM 805 C C . ILE A 1 101 ? -12.891 -2.485 16.918 1.00 83.00 101 ILE A C 1
ATOM 807 O O . ILE A 1 101 ? -12.881 -3.479 17.634 1.00 83.00 101 ILE A O 1
ATOM 811 N N . GLY A 1 102 ? -12.930 -2.578 15.587 1.00 83.00 102 GLY A N 1
ATOM 812 C CA . GLY A 1 102 ? -12.959 -3.864 14.892 1.00 83.00 102 GLY A CA 1
ATOM 813 C C . GLY A 1 102 ? -11.660 -4.658 15.038 1.00 83.00 102 GLY A C 1
ATOM 814 O O . GLY A 1 102 ? -11.667 -5.862 14.801 1.00 83.00 102 GLY A O 1
ATOM 815 N N . SER A 1 103 ? -10.553 -4.001 15.394 1.00 83.69 103 SER A N 1
ATOM 816 C CA . SER A 1 103 ? -9.234 -4.624 15.558 1.00 83.69 103 SER A CA 1
ATOM 817 C C . SER A 1 103 ? -9.045 -5.261 16.939 1.00 83.69 103 SER A C 1
ATOM 819 O O . SER A 1 103 ? -8.082 -5.998 17.147 1.00 83.69 103 SER A O 1
ATOM 821 N N . VAL A 1 104 ? -9.962 -5.003 17.877 1.00 85.62 104 VAL A N 1
ATOM 822 C CA . VAL A 1 104 ? -10.005 -5.668 19.181 1.00 85.62 104 VAL A CA 1
ATOM 823 C C . VAL A 1 104 ? -10.507 -7.100 18.977 1.00 85.62 104 VAL A C 1
ATOM 825 O O . VAL A 1 104 ? -11.559 -7.312 18.373 1.00 85.62 104 VAL A O 1
ATOM 828 N N . ALA A 1 105 ? -9.727 -8.082 19.433 1.00 82.56 105 ALA A N 1
ATOM 829 C CA . ALA A 1 105 ? -10.050 -9.500 19.262 1.00 82.56 105 ALA A CA 1
ATOM 830 C C . ALA A 1 105 ? -11.244 -9.929 20.127 1.00 82.56 105 ALA A C 1
ATOM 832 O O . ALA A 1 105 ? -12.123 -10.635 19.637 1.00 82.56 105 ALA A O 1
ATOM 833 N N . ASP A 1 106 ? -11.281 -9.463 21.377 1.00 87.88 106 ASP A N 1
ATOM 834 C CA . ASP A 1 106 ? -12.398 -9.649 22.298 1.00 87.88 106 ASP A CA 1
ATOM 835 C C . ASP A 1 106 ? -12.865 -8.284 22.811 1.00 87.88 106 ASP A C 1
ATOM 837 O O . ASP A 1 106 ? -12.208 -7.630 23.623 1.00 87.88 106 ASP A O 1
ATOM 841 N N . LEU A 1 107 ? -13.976 -7.811 22.249 1.00 87.94 107 LEU A N 1
ATOM 842 C CA . LEU A 1 107 ? -14.542 -6.523 22.624 1.00 87.94 107 LEU A CA 1
ATOM 843 C C . LEU A 1 107 ? -15.251 -6.587 23.982 1.00 87.94 107 LEU A C 1
ATOM 845 O O . LEU A 1 107 ? -15.301 -5.567 24.662 1.00 87.94 107 LEU A O 1
ATOM 849 N N . GLU A 1 108 ? -15.799 -7.744 24.362 1.00 88.44 108 GLU A N 1
ATOM 850 C CA . GLU A 1 108 ? -16.509 -7.902 25.636 1.00 88.44 108 GLU A CA 1
ATOM 851 C C . GLU A 1 108 ? -15.518 -7.809 26.795 1.00 88.44 108 GLU A C 1
ATOM 853 O O . GLU A 1 108 ? -15.701 -6.976 27.680 1.00 88.44 108 GLU A O 1
ATOM 858 N N . GLU A 1 109 ? -14.408 -8.548 26.723 1.00 92.12 109 GLU A N 1
ATOM 859 C CA . GLU A 1 109 ? -13.337 -8.472 27.725 1.00 92.12 109 GLU A CA 1
ATOM 860 C C . GLU A 1 109 ? -12.755 -7.052 27.821 1.00 92.12 109 GLU A C 1
ATOM 862 O O . GLU A 1 109 ? -12.606 -6.501 28.912 1.00 92.12 109 GLU A O 1
ATOM 867 N N . PHE A 1 110 ? -12.503 -6.401 26.679 1.00 89.75 110 PHE A N 1
ATOM 868 C CA . PHE A 1 110 ? -11.986 -5.032 26.656 1.00 89.75 110 PHE A CA 1
ATOM 869 C C . PHE A 1 110 ? -12.934 -4.032 27.331 1.00 89.75 110 PHE A C 1
ATOM 871 O O . PHE A 1 110 ? -12.489 -3.130 28.045 1.00 89.75 110 PHE A O 1
ATOM 878 N N . VAL A 1 111 ? -14.239 -4.177 27.101 1.00 90.69 111 VAL A N 1
ATOM 879 C CA . VAL A 1 111 ? -15.269 -3.338 27.716 1.00 90.69 111 VAL A CA 1
ATOM 880 C C . VAL A 1 111 ? -15.333 -3.570 29.222 1.00 90.69 111 VAL A C 1
ATOM 882 O O . VAL A 1 111 ? -15.330 -2.592 29.969 1.00 90.69 111 VAL A O 1
ATOM 885 N N . ASP A 1 112 ? -15.336 -4.825 29.664 1.00 90.75 112 ASP A N 1
ATOM 886 C CA . ASP A 1 112 ? -15.418 -5.178 31.083 1.00 90.75 112 ASP A CA 1
ATOM 887 C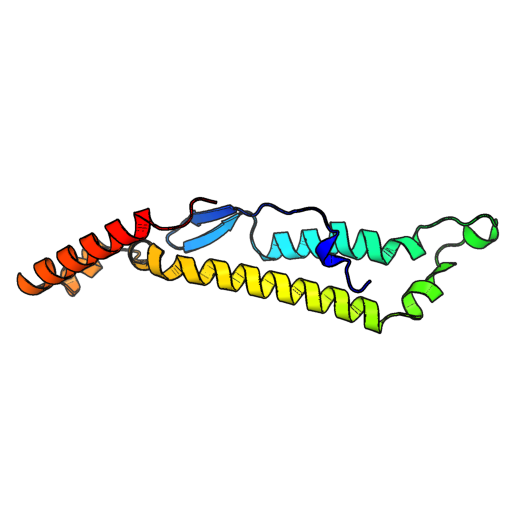 C . ASP A 1 112 ? -14.209 -4.664 31.884 1.00 90.75 112 ASP A C 1
ATOM 889 O O . ASP A 1 112 ? -14.354 -4.247 33.035 1.00 90.75 112 ASP A O 1
ATOM 893 N N . GLU A 1 113 ? -13.018 -4.631 31.278 1.00 91.94 113 G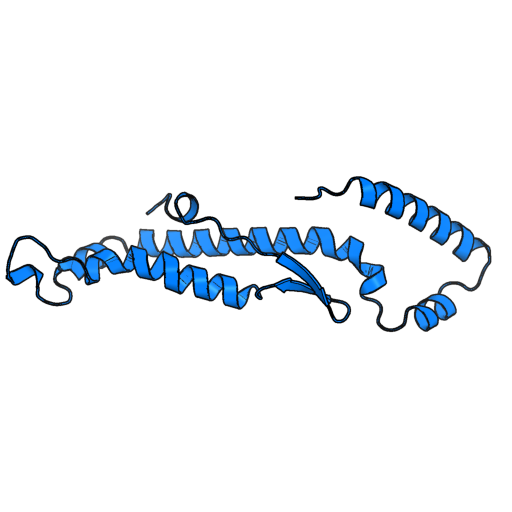LU A N 1
ATOM 894 C CA . GLU A 1 113 ? -11.808 -4.097 31.913 1.00 91.94 113 GLU A CA 1
ATOM 895 C C . GLU A 1 113 ? -11.786 -2.563 32.019 1.00 91.94 113 GLU A C 1
ATOM 897 O O . GLU A 1 113 ? -11.212 -2.019 32.967 1.00 91.94 113 GLU A O 1
ATOM 902 N N . HIS A 1 114 ? -12.374 -1.853 31.048 1.00 87.06 114 HIS A N 1
ATOM 903 C CA . HIS A 1 114 ? -12.189 -0.403 30.893 1.00 87.06 114 HIS A CA 1
ATOM 904 C C . HIS A 1 114 ? -13.433 0.436 31.220 1.00 87.06 114 HIS A C 1
ATOM 906 O O . HIS A 1 114 ? -13.297 1.646 31.401 1.00 87.06 114 HIS A O 1
ATOM 912 N N . LEU A 1 115 ? -14.630 -0.159 31.294 1.00 89.69 115 LEU A N 1
ATOM 913 C CA . LEU A 1 115 ? -15.893 0.543 31.562 1.00 89.69 115 LEU A CA 1
ATOM 914 C C . LEU A 1 115 ? -16.510 0.094 32.893 1.00 89.69 115 LEU A C 1
ATOM 916 O O . LEU A 1 115 ? -17.469 -0.679 32.929 1.00 89.69 115 LEU A O 1
ATOM 920 N N . ALA A 1 116 ? -15.987 0.624 34.000 1.00 89.75 116 ALA A N 1
ATOM 921 C CA . ALA A 1 116 ? -16.449 0.277 35.346 1.00 89.75 116 ALA A CA 1
ATOM 922 C C . ALA A 1 116 ? -17.518 1.242 35.886 1.00 89.75 116 ALA A C 1
ATOM 924 O O . ALA A 1 116 ? -18.432 0.822 36.600 1.00 89.75 116 ALA A O 1
ATOM 925 N N . GLU A 1 117 ? -17.428 2.535 35.559 1.00 93.31 117 GLU A N 1
ATOM 926 C CA . GLU A 1 117 ? -18.338 3.556 36.074 1.00 93.31 117 GLU A CA 1
ATOM 927 C C . GLU A 1 117 ? -19.360 4.010 35.028 1.00 93.31 117 GLU A C 1
ATOM 929 O O . GLU A 1 117 ? -19.107 4.035 33.825 1.00 93.31 117 GLU A O 1
ATOM 934 N N . VAL A 1 118 ? -20.529 4.465 35.492 1.00 90.19 118 VAL A N 1
ATOM 935 C CA . VAL A 1 118 ? -21.581 5.019 34.616 1.00 90.19 118 VAL A CA 1
ATOM 936 C C . VAL A 1 118 ? -21.054 6.185 33.765 1.00 90.19 118 VAL A C 1
ATOM 938 O O . VAL A 1 118 ? -21.442 6.327 32.607 1.00 90.19 118 VAL A O 1
ATOM 941 N N . ALA A 1 119 ? -20.132 6.989 34.306 1.00 92.81 119 ALA A N 1
ATOM 942 C CA . ALA A 1 119 ? -19.512 8.100 33.587 1.00 92.81 119 ALA A CA 1
ATOM 943 C C . ALA A 1 119 ? -18.674 7.639 32.377 1.00 92.81 119 ALA A C 1
ATOM 945 O O . ALA A 1 119 ? -18.685 8.310 31.340 1.00 92.81 119 ALA A O 1
ATOM 946 N N . ASP A 1 120 ? -18.006 6.483 32.474 1.00 91.00 120 ASP A N 1
ATOM 947 C CA . ASP A 1 120 ? -17.211 5.911 31.382 1.00 91.00 120 ASP A CA 1
ATOM 948 C C . ASP A 1 120 ? -18.116 5.533 30.207 1.00 91.00 120 ASP A C 1
ATOM 950 O O . ASP A 1 120 ? -17.827 5.849 29.048 1.00 91.00 120 ASP A O 1
ATOM 954 N N . TRP A 1 121 ? -19.266 4.925 30.508 1.00 91.56 121 TRP A N 1
ATOM 955 C CA . TRP A 1 121 ? -20.282 4.590 29.515 1.00 91.56 121 TRP A CA 1
ATOM 956 C C . TRP A 1 121 ? -20.835 5.840 28.827 1.00 91.56 121 TRP A C 1
ATOM 958 O O . TRP A 1 121 ? -20.879 5.901 27.597 1.00 91.56 121 TRP A O 1
ATOM 968 N N . GLU A 1 122 ? -21.223 6.864 29.590 1.00 92.12 122 GLU A N 1
ATOM 969 C CA . GLU A 1 122 ? -21.756 8.112 29.030 1.00 92.12 122 GLU A CA 1
ATOM 970 C C . GLU A 1 122 ? -20.761 8.801 28.085 1.00 92.12 122 GLU A C 1
ATOM 972 O O . GLU A 1 122 ? -21.142 9.252 26.994 1.00 92.12 122 GLU A O 1
ATOM 977 N N . LEU A 1 123 ? -19.482 8.854 28.473 1.00 92.56 123 LEU A N 1
ATOM 978 C CA . LEU A 1 123 ? -18.421 9.442 27.662 1.00 92.56 123 LEU A CA 1
ATOM 979 C C . LEU A 1 123 ? -18.227 8.669 26.352 1.00 92.56 123 LEU A C 1
ATOM 981 O O . LEU A 1 123 ? -18.255 9.273 25.275 1.00 92.56 123 LEU A O 1
ATOM 985 N N . ASN A 1 124 ? -18.091 7.344 26.429 1.00 90.12 124 ASN A N 1
ATOM 986 C CA . ASN A 1 124 ? -17.861 6.500 25.259 1.00 90.12 124 ASN A CA 1
ATOM 987 C C . ASN A 1 124 ? -19.065 6.489 24.307 1.00 90.12 124 ASN A C 1
ATOM 989 O O . ASN A 1 124 ? -18.887 6.608 23.095 1.00 90.12 124 ASN A O 1
ATOM 993 N N . PHE A 1 125 ? -20.303 6.479 24.815 1.00 91.50 125 PHE A N 1
ATOM 994 C CA . PHE A 1 125 ? -21.496 6.628 23.971 1.00 91.50 125 PHE A CA 1
ATOM 995 C C . PHE A 1 125 ? -21.548 7.980 23.256 1.00 91.50 125 PHE A C 1
ATOM 997 O O . PHE A 1 125 ? -21.971 8.059 22.097 1.00 91.50 125 PHE A O 1
ATOM 1004 N N . LYS A 1 126 ? -21.127 9.061 23.921 1.00 93.06 126 LYS A N 1
ATOM 1005 C CA . LYS A 1 126 ? -21.043 10.382 23.291 1.00 93.06 126 LYS A CA 1
ATOM 1006 C C . LYS A 1 126 ? -19.983 10.406 22.188 1.00 93.06 126 LYS A C 1
ATOM 1008 O O . LYS A 1 126 ? -20.251 1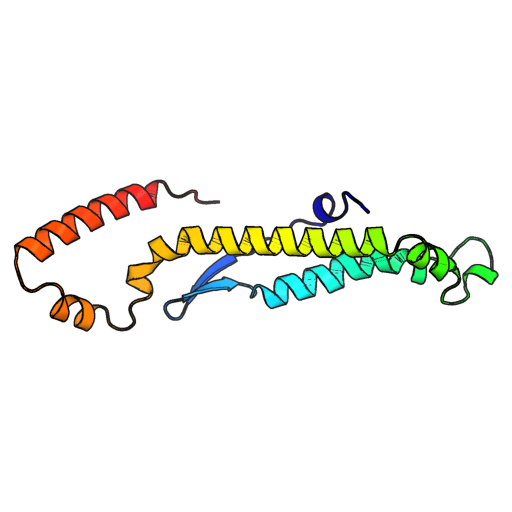0.957 21.121 1.00 93.06 126 LYS A O 1
ATOM 1013 N N . MET A 1 127 ? -18.823 9.790 22.422 1.00 89.69 127 MET A N 1
ATOM 1014 C CA . MET A 1 127 ? -17.766 9.653 21.415 1.00 89.69 127 MET A CA 1
ATOM 1015 C C . MET A 1 127 ? -18.226 8.809 20.221 1.00 89.69 127 MET A C 1
ATOM 1017 O O . MET A 1 127 ? -18.080 9.252 19.084 1.00 89.69 127 MET A O 1
ATOM 1021 N N . LEU A 1 128 ? -18.878 7.666 20.460 1.00 89.56 128 LEU A N 1
ATOM 1022 C CA . LEU A 1 128 ? -19.432 6.798 19.413 1.00 89.56 128 LEU A CA 1
ATOM 1023 C C . LEU A 1 128 ? -20.450 7.521 18.530 1.00 89.56 128 LEU A C 1
ATOM 1025 O O . LEU A 1 128 ? -20.424 7.370 17.313 1.00 89.56 128 LEU A O 1
ATOM 1029 N N . LYS A 1 129 ? -21.322 8.354 19.112 1.00 88.94 129 LYS A N 1
ATOM 1030 C CA . LYS A 1 129 ? -22.257 9.184 18.332 1.00 88.94 129 LYS A CA 1
ATOM 1031 C C . LYS A 1 129 ? -21.537 10.202 17.445 1.00 88.94 129 LYS A C 1
ATOM 1033 O O . LYS A 1 129 ? -21.994 10.466 16.336 1.00 88.94 129 LYS A O 1
ATOM 1038 N N . GLY A 1 130 ? -20.436 10.778 17.933 1.00 88.56 130 GLY A N 1
ATOM 1039 C CA . GLY A 1 130 ? -19.571 11.650 17.137 1.00 88.56 130 GLY A CA 1
ATOM 1040 C C . GLY A 1 130 ? -18.945 10.893 15.968 1.00 88.56 130 GLY A C 1
ATOM 1041 O O . GLY A 1 130 ? -19.135 11.283 14.820 1.00 88.56 130 GLY A O 1
ATOM 1042 N N . ALA A 1 131 ? -18.310 9.757 16.261 1.00 86.69 131 ALA A N 1
ATOM 1043 C CA . ALA A 1 131 ? -17.686 8.902 15.259 1.00 86.69 131 ALA A CA 1
ATOM 1044 C C . ALA A 1 131 ? -18.692 8.417 14.202 1.00 86.69 131 ALA A C 1
ATOM 1046 O O . ALA A 1 131 ? -18.405 8.504 13.016 1.00 86.69 131 ALA A O 1
ATOM 1047 N N . ALA A 1 132 ? -19.899 7.995 14.597 1.00 85.88 132 ALA A N 1
ATOM 1048 C CA . ALA A 1 132 ? -20.947 7.564 13.667 1.00 85.88 132 ALA A CA 1
ATOM 1049 C C . ALA A 1 132 ? -21.343 8.668 12.673 1.00 85.88 132 ALA A C 1
ATOM 1051 O O . ALA A 1 132 ? -21.482 8.411 11.480 1.00 85.88 132 ALA A O 1
ATOM 1052 N N . ARG A 1 133 ? -21.463 9.915 13.145 1.00 86.81 133 ARG A N 1
ATOM 1053 C CA . ARG A 1 133 ? -21.738 11.071 12.280 1.00 86.81 133 ARG A CA 1
ATOM 1054 C C . ARG A 1 133 ? -20.580 11.372 11.329 1.00 86.81 133 ARG A C 1
ATOM 1056 O O . ARG A 1 133 ? -20.805 11.845 10.218 1.00 86.81 133 ARG A O 1
ATOM 1063 N N . ASP A 1 134 ? -19.348 11.167 11.775 1.00 86.19 134 ASP A N 1
ATOM 1064 C CA . ASP A 1 134 ? -18.172 11.433 10.955 1.00 86.19 134 ASP A CA 1
ATOM 1065 C C . ASP A 1 134 ? -17.906 10.302 9.940 1.00 86.19 134 ASP A C 1
ATOM 1067 O O . ASP A 1 134 ? -17.450 10.596 8.837 1.00 86.19 134 ASP A O 1
ATOM 1071 N N . VAL A 1 135 ? -18.310 9.055 10.230 1.00 84.69 135 VAL A N 1
ATOM 1072 C CA . VAL A 1 135 ? -18.330 7.945 9.254 1.00 84.69 135 VAL A CA 1
ATOM 1073 C C . VAL A 1 135 ? -19.225 8.274 8.061 1.00 84.69 135 VAL A C 1
ATOM 1075 O O . VAL A 1 135 ? -18.832 8.036 6.925 1.00 84.69 135 VAL A O 1
ATOM 1078 N N . GLU A 1 136 ? -20.397 8.875 8.283 1.00 81.19 136 GLU A N 1
ATOM 1079 C CA . GLU A 1 136 ? -21.303 9.280 7.193 1.00 81.19 136 GLU A CA 1
ATOM 1080 C C . GLU A 1 136 ? -20.691 10.322 6.240 1.00 81.19 136 GLU A C 1
ATOM 1082 O O . GLU A 1 136 ? -21.201 10.538 5.142 1.00 81.19 136 GLU A O 1
ATOM 1087 N N . ARG A 1 137 ? -19.606 10.987 6.652 1.00 81.88 137 ARG A N 1
ATOM 1088 C CA . ARG A 1 137 ? -18.877 11.970 5.840 1.00 81.88 137 ARG A CA 1
ATOM 1089 C C . ARG A 1 137 ? -17.674 11.381 5.117 1.00 81.88 137 ARG A C 1
ATOM 1091 O O . ARG A 1 137 ? -17.023 12.116 4.372 1.00 81.88 137 ARG A O 1
ATOM 1098 N N . LEU A 1 138 ? -17.340 10.115 5.365 1.00 79.50 138 LEU A N 1
ATOM 1099 C CA . LEU A 1 138 ? -16.242 9.471 4.665 1.00 79.50 138 LEU A CA 1
ATOM 1100 C C . LEU A 1 138 ? -16.582 9.366 3.171 1.00 79.50 138 LEU A C 1
ATOM 1102 O O . LEU A 1 138 ? -17.725 9.061 2.818 1.00 79.50 138 LEU A O 1
ATOM 1106 N N . PRO A 1 139 ? -15.618 9.654 2.284 1.00 76.06 139 PRO A N 1
ATOM 1107 C CA . PRO A 1 139 ? -15.831 9.502 0.855 1.00 76.06 139 PRO A CA 1
ATOM 1108 C C . PRO A 1 139 ? -16.112 8.030 0.515 1.00 76.06 139 PRO A C 1
ATOM 1110 O O . PRO A 1 139 ? -15.366 7.141 0.921 1.00 76.06 139 PRO A O 1
ATOM 1113 N N . ASN A 1 140 ? -17.196 7.797 -0.229 1.00 65.06 140 ASN A N 1
ATOM 1114 C CA . ASN A 1 140 ? -17.560 6.505 -0.813 1.00 65.06 140 ASN A CA 1
ATOM 1115 C C . ASN A 1 140 ? -17.099 6.481 -2.277 1.00 65.06 140 ASN A C 1
ATOM 1117 O O . ASN A 1 140 ? -17.935 6.555 -3.179 1.00 65.06 140 ASN A O 1
ATOM 1121 N N . GLU A 1 141 ? -15.790 6.464 -2.509 1.00 51.09 141 GLU A N 1
ATOM 1122 C CA . GLU A 1 141 ? -15.221 6.217 -3.843 1.00 51.09 141 GLU A CA 1
ATOM 1123 C C . GLU A 1 141 ? -14.533 4.852 -3.878 1.00 51.09 141 GLU A C 1
ATOM 1125 O O . GLU A 1 141 ? -13.738 4.564 -2.954 1.00 51.09 141 GLU A O 1
#